Protein AF-A0A847GB38-F1 (afdb_monomer)

Sequence (57 aa):
FGTPADMHRRVRELCEALDAAHGGLMLSPTHVLEPEVPPENIAAFFEACDGFRGAAP

Foldseek 3Di:
DDALVVLLVVLQVVCQVVVCQVPPDDDDDPDDDDPPPPVSNVVSNVVSVVPDDPDDD

Secondary structure (DSSP, 8-state):
---HHHHHHHHHHHHHHTTGGGS------SSPPPTTS-HHHHHHHHHHHHH--PPP-

Nearest PDB structures (foldseek):
  1t3w-assembly2_B  TM=3.765E-01  e=7.626E+00  Escherichia coli
  6cce-assembly1_E  TM=3.037E-01  e=9.324E+00  Mycolicibacterium smegmatis MC2 155

Solvent-accessible surface area (backbone atoms only — not comparable to full-atom values): 3655 Å² total; per-residue (Å²): 132,84,49,42,69,52,34,35,51,51,48,50,54,50,35,63,76,64,47,40,70,78,50,97,68,81,90,73,76,95,64,84,85,58,92,84,58,59,65,62,42,58,51,25,43,53,52,33,61,74,66,62,69,58,81,80,130

pLDDT: mean 92.27, std 10.68, range [45.81, 98.38]

Mean predicted aligned error: 3.52 Å

Radius of gyration: 11.93 Å; Cα contacts (8 Å, |Δi|>4): 36; chains: 1; bounding box: 25×24×35 Å

Structure (mmCIF, N/CA/C/O backbone):
data_AF-A0A847GB38-F1
#
_entry.id   AF-A0A847GB38-F1
#
loop_
_atom_site.group_PDB
_atom_site.id
_atom_site.type_symbol
_atom_site.label_atom_id
_atom_site.label_alt_id
_atom_site.label_comp_id
_atom_site.label_asym_id
_atom_site.label_entity_id
_atom_site.label_seq_id
_atom_site.pdbx_PDB_ins_code
_atom_site.Cartn_x
_atom_site.Cartn_y
_atom_site.Cartn_z
_atom_site.occupancy
_atom_site.B_iso_or_equiv
_atom_site.auth_seq_id
_atom_site.auth_comp_id
_atom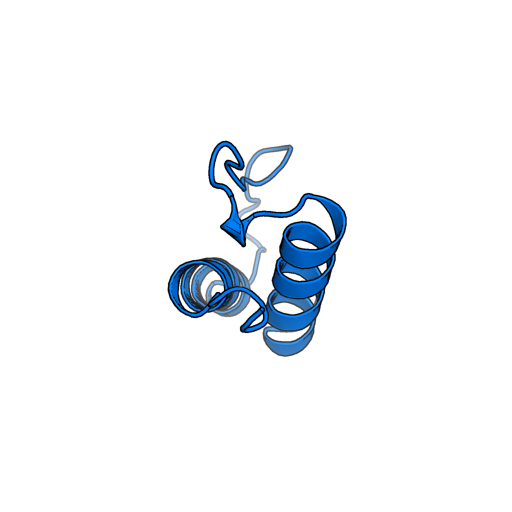_site.auth_asym_id
_atom_site.auth_atom_id
_atom_site.pdbx_PDB_model_num
ATOM 1 N N . 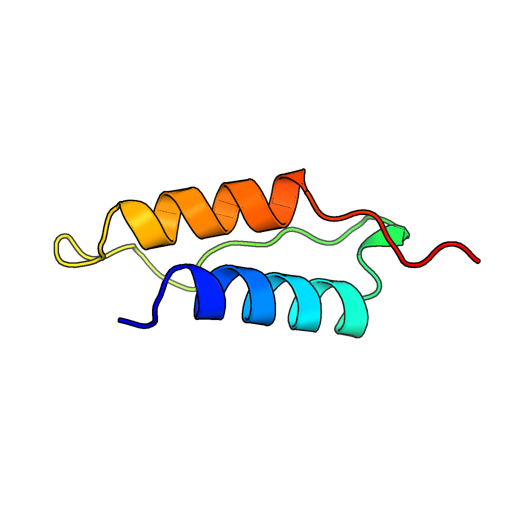PHE A 1 1 ? -14.235 5.287 5.200 1.00 81.19 1 PHE A N 1
ATOM 2 C CA . PHE A 1 1 ? -13.027 4.601 4.694 1.00 81.19 1 PHE A CA 1
ATOM 3 C C . PHE A 1 1 ? -13.443 3.566 3.663 1.00 81.19 1 PHE A C 1
ATOM 5 O O . PHE A 1 1 ? -14.581 3.116 3.732 1.00 81.19 1 PHE A O 1
ATOM 12 N N . GLY A 1 2 ? -12.588 3.237 2.690 1.00 91.50 2 GLY A N 1
ATOM 13 C CA . GLY A 1 2 ? -12.841 2.099 1.798 1.00 91.50 2 GLY A CA 1
ATOM 14 C C . GLY A 1 2 ? -12.747 0.766 2.546 1.00 91.50 2 GLY A C 1
ATOM 15 O O . GLY A 1 2 ? -1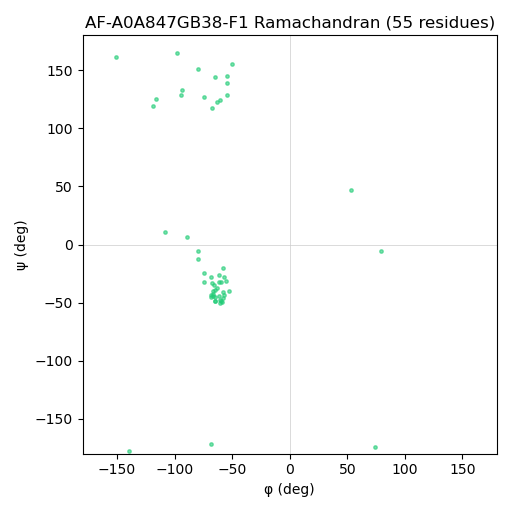2.617 0.735 3.770 1.00 91.50 2 GLY A O 1
ATOM 16 N N . THR A 1 3 ? -12.788 -0.327 1.803 1.00 97.81 3 THR A N 1
ATOM 17 C CA . THR A 1 3 ? -12.562 -1.690 2.293 1.00 97.81 3 THR A CA 1
ATOM 18 C C . THR A 1 3 ? -11.120 -2.143 2.025 1.00 97.81 3 THR A C 1
ATOM 20 O O . THR A 1 3 ? -10.454 -1.572 1.154 1.00 97.81 3 THR A O 1
ATOM 23 N N . PRO A 1 4 ? -10.639 -3.220 2.671 1.00 98.38 4 PRO A N 1
ATOM 24 C CA . PRO A 1 4 ? -9.363 -3.843 2.315 1.00 98.38 4 PRO A CA 1
ATOM 25 C C . PRO A 1 4 ? -9.264 -4.186 0.820 1.00 98.38 4 PRO A C 1
ATOM 27 O O . PRO A 1 4 ? -8.247 -3.933 0.178 1.00 98.38 4 PRO A O 1
ATOM 30 N N . ALA A 1 5 ? -10.357 -4.671 0.220 1.00 98.12 5 ALA A N 1
ATOM 31 C CA . ALA A 1 5 ? -10.420 -4.954 -1.213 1.00 98.12 5 ALA A CA 1
ATOM 32 C C . ALA A 1 5 ? -10.236 -3.688 -2.070 1.00 98.12 5 ALA A C 1
ATOM 34 O O . ALA A 1 5 ? -9.567 -3.730 -3.105 1.00 98.12 5 ALA A O 1
ATOM 35 N N . ASP A 1 6 ? -10.779 -2.551 -1.623 1.00 98.06 6 ASP A N 1
ATOM 36 C CA . ASP A 1 6 ? -10.567 -1.266 -2.290 1.00 98.06 6 ASP A CA 1
ATOM 37 C C . ASP A 1 6 ? -9.097 -0.826 -2.208 1.00 98.06 6 ASP A C 1
ATOM 39 O O . ASP A 1 6 ? -8.587 -0.271 -3.182 1.00 98.06 6 ASP A O 1
ATOM 43 N N . MET A 1 7 ? -8.401 -1.120 -1.101 1.00 97.31 7 MET A N 1
ATOM 44 C CA . MET A 1 7 ? -6.965 -0.842 -0.951 1.00 97.31 7 MET A CA 1
ATOM 45 C C . MET A 1 7 ? -6.119 -1.662 -1.923 1.00 97.31 7 MET A C 1
ATOM 47 O O . MET A 1 7 ? -5.318 -1.081 -2.655 1.00 97.31 7 MET A O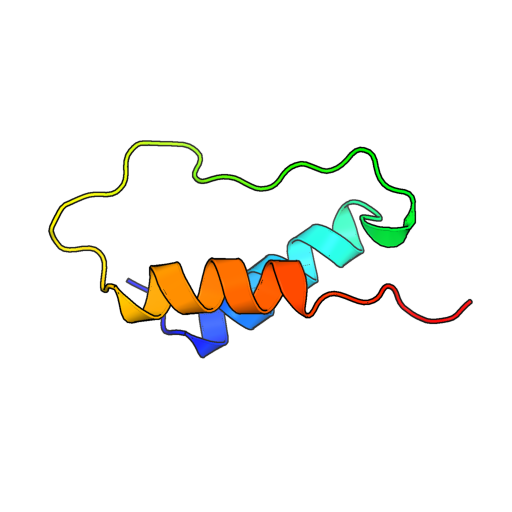 1
ATOM 51 N N . HIS A 1 8 ? -6.342 -2.978 -2.011 1.00 97.19 8 HIS A N 1
ATOM 52 C CA . HIS A 1 8 ? -5.640 -3.824 -2.984 1.00 97.19 8 HIS A CA 1
ATOM 53 C C . HIS A 1 8 ? -5.854 -3.348 -4.418 1.00 97.19 8 HIS A C 1
ATOM 55 O O . HIS A 1 8 ? -4.894 -3.225 -5.182 1.00 97.19 8 HIS A O 1
ATOM 61 N N . ARG A 1 9 ? -7.109 -3.047 -4.781 1.00 97.94 9 ARG A N 1
ATOM 62 C CA . ARG A 1 9 ? -7.436 -2.541 -6.116 1.00 97.94 9 ARG A CA 1
ATOM 63 C C . ARG A 1 9 ? -6.717 -1.222 -6.391 1.00 97.94 9 ARG A C 1
ATOM 65 O O . ARG A 1 9 ? -6.077 -1.093 -7.428 1.00 97.94 9 ARG A O 1
ATOM 72 N N . ARG A 1 10 ? -6.761 -0.273 -5.453 1.00 97.06 10 ARG A N 1
ATOM 73 C CA . ARG A 1 10 ? -6.153 1.048 -5.641 1.00 97.06 10 ARG A CA 1
ATOM 74 C C . ARG A 1 10 ? -4.630 0.994 -5.740 1.00 97.06 10 ARG A C 1
ATOM 76 O O . ARG A 1 10 ? -4.059 1.682 -6.582 1.00 97.06 10 ARG A O 1
ATOM 83 N N . VAL A 1 11 ? -3.966 0.201 -4.899 1.00 96.94 11 VAL A N 1
ATOM 84 C CA . VAL A 1 11 ? -2.506 0.021 -4.974 1.00 96.94 11 VAL A CA 1
ATOM 85 C C . VAL A 1 11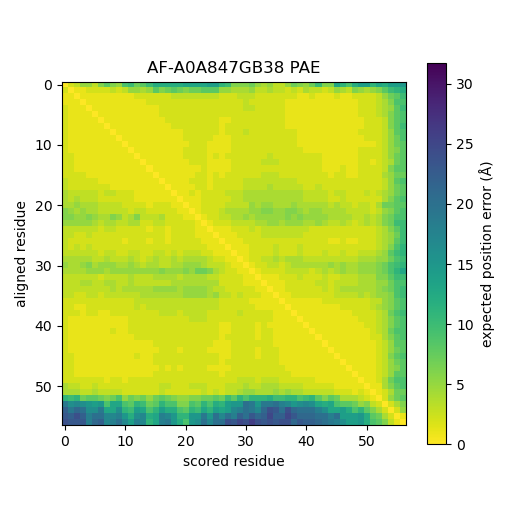 ? -2.122 -0.584 -6.321 1.00 96.94 11 VAL A C 1
ATOM 87 O O . VAL A 1 11 ? -1.225 -0.069 -6.980 1.00 96.94 11 VAL A O 1
ATOM 90 N N . ARG A 1 12 ? -2.852 -1.608 -6.780 1.00 95.94 12 ARG A N 1
ATOM 91 C CA . ARG A 1 12 ? -2.629 -2.214 -8.095 1.00 95.94 12 ARG A CA 1
ATOM 92 C C . ARG A 1 12 ? -2.770 -1.205 -9.236 1.00 95.94 12 ARG A C 1
ATOM 94 O O . ARG A 1 12 ? -1.866 -1.114 -10.057 1.00 95.94 12 ARG A O 1
ATOM 101 N N . GLU A 1 13 ? -3.855 -0.432 -9.256 1.00 97.00 13 GLU A N 1
ATOM 102 C CA . GLU A 1 13 ? -4.094 0.606 -10.271 1.00 97.00 13 GLU A CA 1
ATOM 103 C C . GLU A 1 13 ? -2.951 1.631 -10.322 1.00 97.00 13 GLU A C 1
ATOM 105 O O . GLU A 1 13 ? -2.494 1.997 -11.402 1.00 97.00 13 GLU A O 1
ATOM 110 N N . LEU A 1 14 ? -2.458 2.078 -9.160 1.00 96.62 14 LEU A N 1
ATOM 111 C CA . LEU A 1 14 ? -1.333 3.014 -9.081 1.00 96.62 14 LEU A CA 1
ATOM 112 C C . LEU A 1 14 ? -0.028 2.386 -9.575 1.00 96.62 14 LEU A C 1
ATOM 114 O O . LEU A 1 14 ? 0.704 3.022 -10.330 1.00 96.62 14 LEU A O 1
ATOM 118 N N . CYS A 1 15 ? 0.259 1.150 -9.168 1.00 95.88 15 CYS A N 1
ATOM 119 C CA . CYS A 1 15 ? 1.465 0.446 -9.584 1.00 95.88 15 CYS A CA 1
ATOM 120 C C . CYS A 1 15 ? 1.485 0.167 -11.093 1.00 95.88 15 CYS A C 1
ATOM 122 O O . CYS A 1 15 ? 2.534 0.301 -11.715 1.00 95.88 15 CYS A O 1
ATOM 124 N N . GLU A 1 16 ? 0.343 -0.189 -11.687 1.00 95.25 16 GLU A N 1
ATOM 125 C CA . GLU A 1 16 ? 0.206 -0.383 -13.136 1.00 95.25 16 GLU A CA 1
ATOM 126 C C . GLU A 1 16 ? 0.331 0.950 -13.892 1.00 95.25 16 GLU A C 1
ATOM 128 O O . GLU A 1 16 ? 1.053 1.029 -14.882 1.00 95.25 16 GLU A O 1
ATOM 133 N N . ALA A 1 17 ? -0.309 2.020 -13.407 1.00 96.00 17 ALA A N 1
ATOM 134 C CA . ALA A 1 17 ? -0.270 3.333 -14.055 1.00 96.00 17 ALA A CA 1
ATOM 135 C C . ALA A 1 17 ? 1.109 4.014 -14.003 1.00 96.00 17 ALA A C 1
ATOM 137 O O . ALA A 1 17 ? 1.422 4.830 -14.870 1.00 96.00 17 ALA A O 1
ATOM 138 N N . LEU A 1 18 ? 1.910 3.712 -12.979 1.00 95.12 18 LEU A N 1
ATOM 139 C CA . LEU A 1 18 ? 3.228 4.311 -12.740 1.00 95.12 18 LEU A CA 1
ATOM 140 C C . LEU A 1 18 ? 4.383 3.340 -12.998 1.00 95.12 18 LEU A C 1
ATOM 142 O O . LEU A 1 18 ? 5.517 3.641 -12.637 1.00 95.12 18 LEU A O 1
ATOM 146 N N . ASP A 1 19 ? 4.089 2.193 -13.609 1.00 93.19 19 ASP A N 1
ATOM 147 C CA . ASP A 1 19 ? 5.079 1.206 -14.025 1.00 93.19 19 ASP A CA 1
ATOM 148 C C . ASP A 1 19 ? 6.030 0.773 -12.891 1.00 93.19 19 ASP A C 1
ATOM 150 O O . ASP A 1 19 ? 7.253 0.694 -13.026 1.00 93.19 19 ASP A O 1
ATOM 154 N N . ALA A 1 20 ? 5.440 0.470 -11.730 1.00 94.19 20 ALA A N 1
ATOM 155 C CA . ALA A 1 20 ? 6.166 0.133 -10.505 1.00 94.19 20 ALA A CA 1
ATOM 156 C C . ALA A 1 20 ? 7.111 -1.073 -10.658 1.00 94.19 20 ALA A C 1
ATOM 158 O O . ALA A 1 20 ? 8.043 -1.234 -9.871 1.00 94.19 20 ALA A O 1
ATOM 159 N N . ALA A 1 21 ? 6.887 -1.915 -11.673 1.00 91.31 21 ALA A N 1
ATOM 160 C CA . ALA A 1 21 ? 7.740 -3.053 -12.002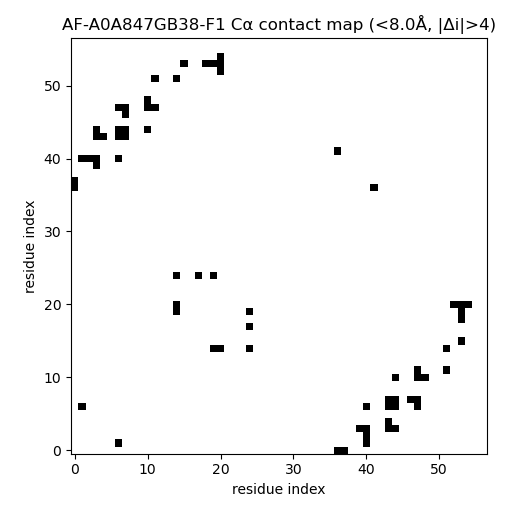 1.00 91.31 21 ALA A CA 1
ATOM 161 C C . ALA A 1 21 ? 9.175 -2.640 -12.378 1.00 91.31 21 ALA A C 1
ATOM 163 O O . ALA A 1 21 ? 10.105 -3.416 -12.158 1.00 91.31 21 ALA A O 1
ATOM 164 N N . HIS A 1 22 ? 9.368 -1.418 -12.884 1.00 92.25 22 HIS A N 1
ATOM 165 C CA . HIS A 1 22 ? 10.681 -0.869 -13.230 1.00 92.25 22 HIS A CA 1
ATOM 166 C C . HIS A 1 22 ? 11.364 -0.131 -12.064 1.00 92.25 22 HIS A C 1
ATOM 168 O O . HIS A 1 22 ? 12.450 0.429 -12.226 1.00 92.25 22 HIS A O 1
ATOM 174 N N . GLY A 1 23 ? 10.774 -0.176 -10.865 1.00 89.56 23 GLY A N 1
ATOM 175 C CA . GLY A 1 23 ? 11.291 0.496 -9.677 1.00 89.56 23 GLY A CA 1
ATOM 176 C C . GLY A 1 23 ? 11.094 2.016 -9.709 1.00 89.56 23 GLY A C 1
ATOM 177 O O . GLY A 1 23 ? 10.420 2.566 -10.572 1.00 89.56 23 GLY A O 1
ATOM 178 N N . GLY A 1 24 ? 11.650 2.718 -8.717 1.00 92.38 24 GLY A N 1
ATOM 179 C CA . GLY A 1 24 ? 11.567 4.185 -8.623 1.00 92.38 24 GLY A CA 1
ATOM 180 C C . GLY A 1 24 ? 10.245 4.744 -8.079 1.00 92.38 24 GLY A C 1
ATOM 181 O O . GLY A 1 24 ? 10.165 5.943 -7.819 1.00 92.38 24 GLY A O 1
ATOM 182 N N . LEU A 1 25 ? 9.238 3.897 -7.841 1.00 94.56 25 LEU A N 1
ATOM 183 C CA . LEU A 1 25 ? 7.982 4.281 -7.199 1.00 94.56 25 LEU A CA 1
ATOM 184 C C . LEU A 1 25 ? 8.020 4.023 -5.685 1.00 94.56 25 LEU A C 1
ATOM 186 O O . LEU A 1 25 ? 8.301 2.911 -5.246 1.00 94.56 25 LEU A O 1
ATOM 190 N N . MET A 1 26 ? 7.666 5.037 -4.892 1.00 95.19 26 MET A N 1
ATOM 191 C CA . MET A 1 26 ? 7.402 4.911 -3.456 1.00 95.19 26 MET A CA 1
ATOM 192 C C . MET A 1 26 ? 5.955 5.320 -3.179 1.00 95.19 26 MET A C 1
ATOM 194 O O . MET A 1 26 ? 5.570 6.458 -3.440 1.00 95.19 26 MET A O 1
ATOM 198 N N . LEU A 1 27 ? 5.155 4.392 -2.653 1.00 96.06 27 LEU A N 1
ATOM 199 C CA . LEU A 1 27 ? 3.778 4.664 -2.253 1.00 96.06 27 LEU A CA 1
ATOM 200 C C . LEU A 1 27 ? 3.719 5.039 -0.771 1.00 96.06 27 LEU A C 1
ATOM 202 O O . LEU A 1 27 ? 4.277 4.351 0.082 1.00 96.06 27 LEU A O 1
ATOM 206 N N . SER A 1 28 ? 2.995 6.111 -0.464 1.00 95.75 28 SER A N 1
ATOM 207 C CA . SER A 1 28 ? 2.664 6.511 0.901 1.00 95.75 28 SER A CA 1
ATOM 208 C C . SER A 1 28 ? 1.328 7.255 0.928 1.00 95.75 28 SER A C 1
ATOM 210 O O . SER A 1 28 ? 0.891 7.779 -0.103 1.00 95.75 28 SER A O 1
ATOM 212 N N . PRO A 1 29 ? 0.683 7.368 2.100 1.00 93.12 29 PRO A N 1
ATOM 213 C CA . PRO A 1 29 ? -0.390 8.332 2.294 1.00 93.12 29 PRO A CA 1
ATOM 214 C C . PRO A 1 29 ? 0.077 9.753 1.943 1.00 93.12 29 PRO A C 1
ATOM 216 O O . PRO A 1 29 ? 1.233 10.113 2.176 1.00 93.12 29 PRO A O 1
ATOM 219 N N . THR A 1 30 ? -0.821 10.565 1.384 1.00 92.69 30 THR A N 1
ATOM 220 C CA . THR A 1 30 ? -0.548 11.980 1.072 1.00 92.69 30 THR A CA 1
ATOM 221 C C . THR A 1 30 ? -0.544 12.865 2.318 1.00 92.69 30 THR A C 1
ATOM 223 O O . THR A 1 30 ? 0.073 13.927 2.318 1.00 92.69 30 THR A O 1
ATOM 226 N N . HIS A 1 31 ? -1.231 12.436 3.376 1.00 92.88 31 HIS A N 1
ATOM 227 C CA . HIS A 1 31 ? -1.330 13.120 4.660 1.00 92.88 31 HIS A CA 1
ATOM 228 C C . HIS A 1 31 ? -1.259 12.114 5.820 1.00 92.88 31 HIS A C 1
ATOM 230 O O . HIS A 1 31 ? -1.095 10.912 5.618 1.00 92.88 31 HIS A O 1
ATOM 236 N N . VAL A 1 32 ? -1.392 12.611 7.051 1.00 94.94 32 VAL A N 1
ATOM 237 C CA . VAL A 1 32 ? -1.362 11.803 8.280 1.00 94.94 32 VAL A CA 1
ATOM 238 C C . VAL A 1 32 ? -2.546 10.833 8.373 1.00 94.94 32 VAL A C 1
ATOM 240 O O . VAL A 1 32 ? -3.654 11.171 7.968 1.00 94.94 32 VAL A O 1
ATOM 243 N N . LEU A 1 33 ? -2.332 9.635 8.921 1.00 94.62 33 LEU A N 1
ATOM 244 C CA . LEU A 1 33 ? -3.426 8.709 9.223 1.00 94.62 33 LEU A CA 1
ATOM 245 C C . LEU A 1 33 ? -4.190 9.182 10.465 1.00 94.62 33 LEU A C 1
ATOM 247 O O . LEU A 1 33 ? -3.589 9.420 11.512 1.00 94.62 33 LEU A O 1
ATOM 251 N N . GLU A 1 34 ? -5.507 9.310 10.337 1.00 95.12 34 GLU A N 1
ATOM 252 C CA . GLU A 1 34 ? -6.395 9.685 11.438 1.00 95.12 34 GLU A CA 1
ATOM 253 C C . GLU A 1 34 ? -6.689 8.470 12.346 1.00 95.12 34 GLU A C 1
ATOM 255 O O . GLU A 1 34 ? -6.673 7.333 11.863 1.00 95.12 34 GLU A O 1
ATOM 260 N N . PRO A 1 35 ? -6.957 8.664 13.652 1.00 95.75 35 PRO A N 1
ATOM 261 C CA . PRO A 1 35 ? -7.222 7.564 14.588 1.00 95.75 35 PRO A CA 1
ATOM 262 C C . PRO A 1 35 ? -8.386 6.641 14.197 1.00 95.75 35 PRO A C 1
ATOM 264 O O . PRO A 1 35 ? -8.401 5.473 14.574 1.00 95.75 35 PRO A O 1
ATOM 267 N N . GLU A 1 36 ? -9.366 7.155 13.460 1.00 96.31 36 GLU A N 1
ATOM 268 C CA . GLU A 1 36 ? -10.534 6.418 12.976 1.00 96.31 36 GLU A CA 1
ATOM 269 C C . GLU A 1 36 ? -10.265 5.555 11.732 1.00 96.31 36 GLU A C 1
ATOM 271 O O . GLU A 1 36 ? -11.156 4.810 11.312 1.00 96.31 36 GLU A O 1
ATOM 276 N N . VAL A 1 37 ? -9.067 5.630 11.135 1.00 96.19 37 VAL A N 1
ATOM 277 C CA . VAL A 1 37 ? -8.700 4.782 9.995 1.00 96.19 37 VAL A CA 1
ATOM 278 C C . VAL A 1 37 ? -8.699 3.313 10.441 1.00 96.19 37 VAL A C 1
ATOM 280 O O . VAL A 1 37 ? -7.943 2.956 11.347 1.00 96.19 37 VAL A O 1
ATOM 283 N N . PRO A 1 38 ? -9.482 2.432 9.788 1.00 96.81 38 PRO A N 1
ATOM 284 C CA . PRO A 1 38 ? -9.519 1.020 10.137 1.00 96.81 38 PRO A CA 1
ATOM 285 C C . PRO A 1 38 ? -8.131 0.378 9.966 1.00 96.81 38 PRO A C 1
ATOM 287 O O . PRO A 1 38 ? -7.569 0.457 8.864 1.00 96.81 38 PRO A O 1
ATOM 290 N N . PRO A 1 39 ? -7.558 -0.256 11.007 1.00 97.19 39 PRO A N 1
ATOM 291 C CA . PRO A 1 39 ? -6.244 -0.894 10.928 1.00 97.19 39 PRO A CA 1
ATOM 292 C C . PRO A 1 39 ? -6.124 -1.938 9.811 1.00 97.19 39 PRO A C 1
ATOM 294 O O . PRO A 1 39 ? -5.062 -2.080 9.209 1.00 97.19 39 PRO A O 1
ATOM 297 N N . GLU A 1 40 ? -7.213 -2.627 9.477 1.00 98.25 40 GLU A N 1
ATOM 298 C CA . GLU A 1 40 ? -7.287 -3.587 8.376 1.00 98.25 40 GLU A CA 1
ATOM 299 C C . GLU A 1 40 ? -7.008 -2.951 7.009 1.00 98.25 40 GLU A C 1
ATOM 301 O O . GLU A 1 40 ? -6.407 -3.588 6.148 1.00 98.25 40 GLU A O 1
ATOM 306 N N . ASN A 1 41 ? -7.362 -1.679 6.810 1.00 97.62 41 ASN A N 1
ATOM 307 C CA . ASN A 1 41 ? -7.040 -0.969 5.573 1.00 97.62 41 ASN A CA 1
ATOM 308 C C . ASN A 1 41 ? -5.552 -0.601 5.511 1.00 97.62 41 ASN A C 1
ATOM 310 O O . ASN A 1 41 ? -4.971 -0.575 4.427 1.00 97.62 41 ASN A O 1
ATOM 314 N N . ILE A 1 42 ? -4.935 -0.326 6.665 1.00 97.25 42 ILE A N 1
ATOM 315 C CA . ILE A 1 42 ? -3.495 -0.065 6.772 1.00 97.25 42 ILE A CA 1
ATOM 316 C C . ILE A 1 42 ? -2.719 -1.354 6.477 1.00 97.25 42 ILE A C 1
ATOM 318 O O . ILE A 1 42 ? -1.787 -1.330 5.680 1.00 97.25 42 ILE A O 1
ATOM 322 N N . ALA A 1 43 ? -3.135 -2.485 7.052 1.00 98.06 43 ALA A N 1
ATOM 323 C CA . ALA A 1 43 ? -2.555 -3.792 6.746 1.00 98.06 43 ALA A CA 1
ATOM 324 C C . ALA A 1 43 ? -2.697 -4.138 5.252 1.00 98.06 43 ALA A C 1
ATOM 326 O O . ALA A 1 43 ? -1.699 -4.434 4.599 1.00 98.06 43 ALA A O 1
ATOM 327 N N . ALA A 1 44 ? -3.898 -3.976 4.684 1.00 98.06 44 ALA A N 1
ATOM 328 C CA . ALA A 1 44 ? -4.162 -4.236 3.269 1.00 98.06 44 ALA A CA 1
ATOM 329 C C . ALA A 1 44 ? -3.314 -3.373 2.320 1.00 98.06 44 ALA A C 1
ATOM 331 O O . ALA A 1 44 ? -2.945 -3.826 1.239 1.00 98.06 44 ALA A O 1
ATOM 332 N N . PHE A 1 45 ? -2.972 -2.137 2.709 1.00 97.75 45 PHE A N 1
ATOM 333 C CA 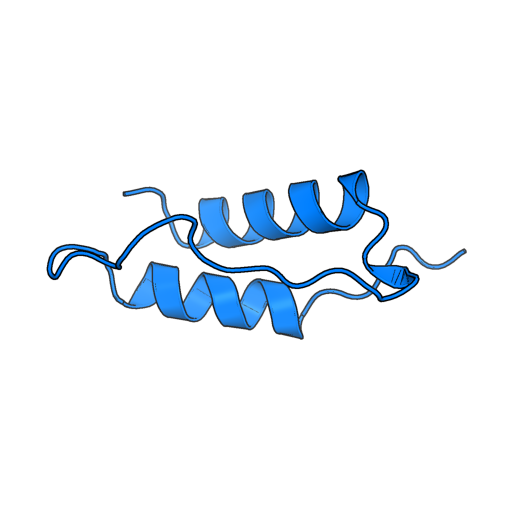. PHE A 1 45 ? -2.032 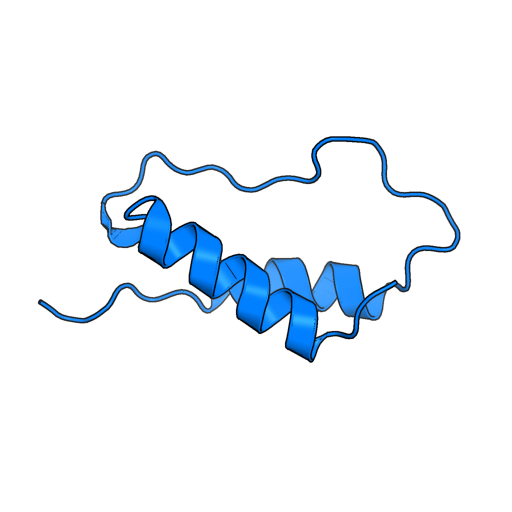-1.308 1.950 1.00 97.75 45 PHE A CA 1
ATOM 334 C C . PHE A 1 45 ? -0.654 -1.969 1.838 1.00 97.75 45 PHE A C 1
ATOM 336 O O . PHE A 1 45 ? -0.130 -2.095 0.733 1.00 97.75 45 PHE A O 1
ATOM 343 N N . PHE A 1 46 ? -0.083 -2.411 2.963 1.00 97.50 46 PHE A N 1
ATOM 344 C CA . PHE A 1 46 ? 1.220 -3.078 2.974 1.00 97.50 46 PHE A CA 1
ATOM 345 C C . PHE A 1 46 ? 1.172 -4.414 2.231 1.00 97.50 46 PHE A C 1
ATOM 347 O O . PHE A 1 46 ? 2.009 -4.656 1.369 1.00 97.50 46 PHE A O 1
ATOM 354 N N . GLU A 1 47 ? 0.144 -5.230 2.476 1.00 97.81 47 GLU A N 1
ATOM 355 C CA . GLU A 1 47 ? -0.056 -6.507 1.781 1.00 97.81 47 GLU A CA 1
ATOM 356 C C . GLU A 1 47 ? -0.150 -6.330 0.260 1.00 97.81 47 GLU A C 1
ATOM 358 O O . GLU A 1 47 ? 0.419 -7.114 -0.501 1.00 97.81 47 GLU A O 1
ATOM 363 N N . ALA A 1 48 ? -0.849 -5.291 -0.206 1.00 96.50 48 ALA A N 1
ATOM 364 C CA . ALA A 1 48 ? -0.950 -4.985 -1.626 1.00 96.50 48 ALA A CA 1
ATOM 365 C C . ALA A 1 48 ? 0.391 -4.543 -2.231 1.00 96.50 48 ALA A C 1
ATOM 367 O O . ALA A 1 48 ? 0.708 -4.951 -3.349 1.00 96.50 48 ALA A O 1
ATOM 368 N N . CYS A 1 49 ? 1.170 -3.733 -1.508 1.00 96.00 49 CYS A N 1
ATOM 369 C CA . CYS A 1 49 ? 2.504 -3.306 -1.930 1.00 96.00 49 CYS A CA 1
ATOM 370 C C . CYS A 1 49 ? 3.477 -4.495 -2.003 1.00 96.00 49 CYS A C 1
ATOM 372 O O . CYS A 1 49 ? 4.120 -4.690 -3.032 1.00 96.00 49 CYS A O 1
ATOM 374 N N . ASP A 1 50 ? 3.535 -5.324 -0.957 1.00 94.62 50 ASP A N 1
ATOM 375 C CA . ASP A 1 50 ? 4.432 -6.485 -0.866 1.00 94.62 50 ASP A CA 1
ATOM 376 C C . ASP A 1 50 ? 4.058 -7.593 -1.863 1.00 94.62 50 ASP A C 1
ATOM 378 O O . ASP A 1 50 ? 4.914 -8.316 -2.381 1.00 94.62 50 ASP A O 1
ATOM 382 N N . GLY A 1 51 ? 2.760 -7.738 -2.136 1.00 91.94 51 GLY A N 1
ATOM 383 C CA . GLY A 1 51 ? 2.222 -8.711 -3.079 1.00 91.94 51 GLY A CA 1
ATOM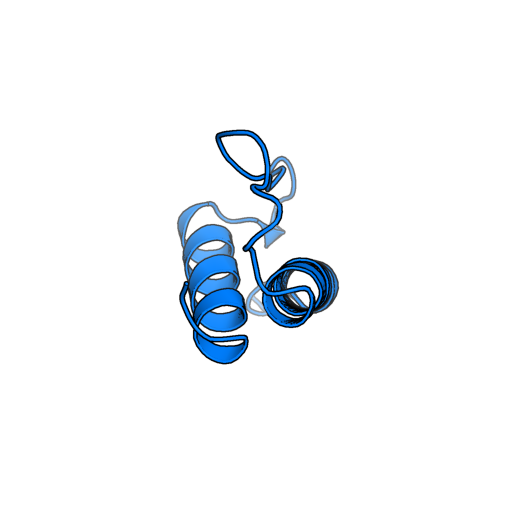 384 C C . GLY A 1 51 ? 2.336 -8.293 -4.545 1.00 91.94 51 GLY A C 1
ATOM 385 O O . GLY A 1 51 ? 2.122 -9.137 -5.423 1.00 91.94 51 GLY A O 1
ATOM 386 N N . PHE A 1 52 ? 2.659 -7.029 -4.841 1.00 90.88 52 PHE A N 1
ATOM 387 C CA . PHE A 1 52 ? 2.743 -6.566 -6.219 1.00 90.88 52 PHE A CA 1
ATOM 388 C C . PHE A 1 52 ? 3.922 -7.229 -6.935 1.00 90.88 52 PHE A C 1
ATOM 390 O O . PHE A 1 52 ? 5.094 -7.040 -6.616 1.00 90.88 52 PHE A O 1
ATOM 397 N N . ARG A 1 53 ? 3.589 -8.000 -7.964 1.00 77.62 53 ARG A N 1
ATOM 398 C CA . ARG A 1 53 ? 4.525 -8.471 -8.978 1.00 77.62 53 ARG A CA 1
ATOM 399 C C . ARG A 1 53 ? 4.041 -7.845 -10.274 1.00 77.62 53 ARG A C 1
ATOM 401 O O . ARG A 1 53 ? 2.858 -7.974 -10.588 1.00 77.62 53 ARG A O 1
ATOM 408 N N . GLY A 1 54 ? 4.919 -7.129 -10.973 1.00 67.19 54 GLY A N 1
ATOM 409 C CA . GLY A 1 54 ? 4.588 -6.550 -12.275 1.00 67.19 54 GLY A CA 1
ATOM 410 C C . GLY A 1 54 ? 3.980 -7.598 -13.208 1.00 67.19 54 GLY A C 1
ATOM 411 O O . GLY A 1 54 ? 4.214 -8.798 -13.033 1.00 67.19 54 GLY A O 1
ATOM 412 N N . ALA A 1 55 ? 3.195 -7.161 -14.194 1.00 58.19 55 ALA A N 1
ATOM 413 C CA . ALA A 1 55 ? 2.793 -8.063 -15.265 1.00 58.19 55 ALA A CA 1
ATOM 414 C C . ALA A 1 55 ? 4.065 -8.672 -15.879 1.00 58.19 55 ALA A C 1
ATOM 416 O O . ALA A 1 55 ? 5.017 -7.946 -16.169 1.00 58.19 55 ALA A O 1
ATOM 417 N N . ALA A 1 56 ? 4.108 -10.003 -15.997 1.00 45.81 56 ALA A N 1
ATOM 418 C CA . ALA A 1 56 ? 5.181 -10.657 -16.734 1.00 45.81 56 ALA A CA 1
ATOM 419 C C . ALA A 1 56 ? 5.231 -10.052 -18.152 1.00 45.81 56 ALA A C 1
ATOM 421 O O . ALA A 1 56 ? 4.156 -9.782 -18.699 1.00 45.81 56 ALA A O 1
ATOM 422 N N . PRO A 1 57 ? 6.432 -9.792 -18.700 1.00 54.84 57 PRO A N 1
ATOM 423 C CA . PRO A 1 57 ? 6.576 -9.218 -20.035 1.00 54.84 57 PRO A CA 1
ATOM 424 C C . PRO A 1 57 ? 5.919 -10.084 -21.116 1.00 54.84 57 PRO A C 1
ATOM 426 O O . PRO A 1 57 ? 5.865 -11.326 -20.939 1.00 54.84 57 PRO A O 1
#